Protein AF-A0A2E7LSL2-F1 (afdb_monomer_lite)

Foldseek 3Di:
DDDFDADWDAQPPDDPPDPAFRIWACADPVCVPDRAHAFGADPNFTWTKTWHFDADPVRHGDVVDIDIDTHTDDPPDGNPNRDPPDPDPPDDDD

Structure (mmCIF, N/CA/C/O backbone):
data_AF-A0A2E7LSL2-F1
#
_entry.id   AF-A0A2E7LSL2-F1
#
loop_
_atom_site.group_PDB
_atom_site.id
_atom_site.type_symbol
_atom_site.label_atom_id
_atom_site.label_alt_id
_atom_site.label_comp_id
_atom_site.label_asym_id
_atom_site.label_entity_id
_atom_site.label_seq_id
_atom_site.pdbx_PDB_ins_code
_atom_site.Cartn_x
_atom_site.Cartn_y
_atom_site.Cartn_z
_atom_site.occupancy
_atom_site.B_iso_or_equiv
_atom_site.auth_seq_id
_atom_site.auth_comp_id
_atom_site.auth_asym_id
_atom_site.auth_atom_id
_atom_site.pdbx_PDB_model_num
ATOM 1 N N . MET A 1 1 ? -5.104 -9.992 19.933 1.00 59.88 1 MET A N 1
ATOM 2 C CA . MET A 1 1 ? -4.684 -9.028 18.898 1.00 59.88 1 MET A CA 1
ATOM 3 C C . MET A 1 1 ? -5.729 -9.075 17.815 1.00 59.88 1 MET A C 1
ATOM 5 O O . MET A 1 1 ? -6.085 -10.174 17.407 1.00 59.88 1 MET A O 1
ATOM 9 N N . ASP A 1 2 ? -6.223 -7.917 17.400 1.00 83.62 2 ASP A N 1
ATOM 10 C CA . ASP A 1 2 ? -7.227 -7.837 16.346 1.00 83.62 2 ASP A CA 1
ATOM 11 C C . ASP A 1 2 ? -6.542 -7.820 14.979 1.00 83.62 2 ASP A C 1
ATOM 13 O O . ASP A 1 2 ? -5.471 -7.235 14.806 1.00 83.62 2 ASP A O 1
ATOM 17 N N . ASN A 1 3 ? -7.153 -8.488 14.006 1.00 84.19 3 ASN A N 1
ATOM 18 C CA . ASN A 1 3 ? -6.657 -8.505 12.636 1.00 84.19 3 ASN A CA 1
ATOM 19 C C . ASN A 1 3 ? -6.997 -7.181 11.939 1.00 84.19 3 ASN A C 1
ATOM 21 O O . ASN A 1 3 ? -8.128 -6.703 12.028 1.00 84.19 3 ASN A O 1
ATOM 25 N N . ILE A 1 4 ? -6.048 -6.625 11.182 1.00 84.06 4 ILE A N 1
ATOM 26 C CA . ILE A 1 4 ? -6.300 -5.490 10.286 1.00 84.06 4 ILE A CA 1
ATOM 27 C C . ILE A 1 4 ? -6.500 -6.039 8.876 1.00 84.06 4 ILE A C 1
ATOM 29 O O . ILE A 1 4 ? -5.566 -6.550 8.260 1.00 84.06 4 ILE A O 1
ATOM 33 N N . PHE A 1 5 ? -7.717 -5.911 8.355 1.00 84.25 5 PHE A N 1
ATOM 34 C CA . PHE A 1 5 ? -8.035 -6.277 6.979 1.00 84.25 5 PHE A CA 1
ATOM 35 C C . PHE A 1 5 ? 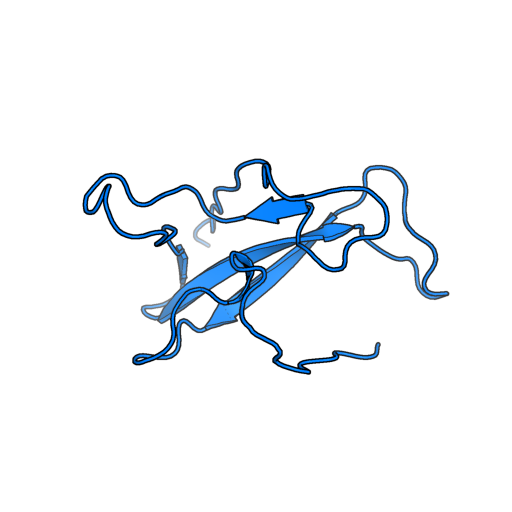-8.014 -5.040 6.085 1.00 84.25 5 PHE A C 1
ATOM 37 O O . PHE A 1 5 ? -8.626 -4.019 6.401 1.00 84.25 5 PHE A O 1
ATOM 44 N N . ILE A 1 6 ? -7.333 -5.143 4.945 1.00 87.56 6 ILE A N 1
ATOM 45 C CA . ILE A 1 6 ? -7.278 -4.087 3.934 1.00 87.56 6 ILE A CA 1
ATOM 46 C C . ILE A 1 6 ? -7.866 -4.601 2.622 1.00 87.56 6 ILE A C 1
ATOM 48 O O . ILE A 1 6 ? -7.489 -5.661 2.130 1.00 87.56 6 ILE A O 1
ATOM 52 N N . ASN A 1 7 ? -8.791 -3.835 2.046 1.00 86.44 7 ASN A N 1
ATOM 53 C CA . ASN A 1 7 ? -9.387 -4.153 0.753 1.00 86.44 7 ASN A CA 1
ATOM 54 C C . ASN A 1 7 ? -8.740 -3.313 -0.342 1.00 86.44 7 ASN A C 1
ATOM 56 O O . ASN A 1 7 ? -8.580 -2.094 -0.204 1.00 86.44 7 ASN A O 1
ATOM 60 N N . LEU A 1 8 ? -8.415 -3.976 -1.445 1.00 90.25 8 LEU A N 1
ATOM 61 C CA . LEU A 1 8 ? -7.770 -3.397 -2.610 1.00 90.25 8 LEU A CA 1
ATOM 62 C C . LEU A 1 8 ? -8.472 -3.887 -3.876 1.00 90.25 8 LEU A C 1
ATOM 64 O O . LEU A 1 8 ? -8.894 -5.036 -3.964 1.00 90.25 8 LEU A O 1
ATOM 68 N N . VAL A 1 9 ? -8.574 -3.007 -4.865 1.00 91.06 9 VAL A N 1
ATOM 69 C CA . VAL A 1 9 ? -9.079 -3.314 -6.204 1.00 91.06 9 VAL A CA 1
ATOM 70 C C . VAL A 1 9 ? -8.049 -2.897 -7.237 1.00 91.06 9 VAL A C 1
ATOM 72 O O . VAL A 1 9 ? -7.248 -1.988 -6.997 1.00 91.06 9 VAL A O 1
ATOM 75 N N . ARG A 1 10 ? -8.045 -3.580 -8.383 1.00 92.12 10 ARG A N 1
ATOM 76 C CA . ARG A 1 10 ? -7.104 -3.277 -9.461 1.00 92.12 10 ARG A CA 1
ATOM 77 C C . ARG A 1 10 ? -7.303 -1.836 -9.919 1.00 92.12 10 ARG A C 1
ATOM 79 O O . ARG A 1 10 ? -8.436 -1.400 -10.118 1.00 92.12 10 ARG A O 1
ATOM 86 N N . ASN A 1 11 ? -6.209 -1.100 -10.067 1.00 89.19 11 ASN A N 1
ATOM 87 C CA . ASN A 1 11 ? -6.254 0.247 -10.606 1.00 89.19 11 ASN A CA 1
ATOM 88 C C . ASN A 1 11 ? -6.427 0.165 -12.135 1.00 89.19 11 ASN A C 1
ATOM 90 O O . ASN A 1 11 ? -5.515 -0.328 -12.802 1.00 89.19 11 ASN A O 1
ATOM 94 N N . PRO A 1 12 ? -7.564 0.602 -12.709 1.00 86.31 12 PRO A N 1
ATOM 95 C CA . PRO A 1 12 ? -7.795 0.510 -14.152 1.00 86.31 12 PRO A CA 1
ATOM 96 C C . PRO A 1 12 ? -6.828 1.384 -14.962 1.00 86.31 12 PRO A C 1
ATOM 98 O O . PRO A 1 12 ? -6.535 1.068 -16.112 1.00 86.31 12 PRO A O 1
ATOM 101 N N . ASP A 1 13 ? -6.297 2.443 -14.348 1.00 84.62 13 ASP A N 1
ATOM 102 C CA . ASP A 1 13 ? -5.369 3.377 -14.988 1.00 84.62 13 ASP A CA 1
ATOM 103 C C . ASP A 1 13 ? -3.916 2.887 -14.953 1.00 84.62 13 ASP A C 1
ATOM 105 O O . ASP A 1 13 ? -3.040 3.463 -15.603 1.00 84.62 13 ASP A O 1
ATOM 109 N N . TRP A 1 14 ? -3.634 1.819 -14.201 1.00 85.94 14 TRP A N 1
ATOM 110 C CA . TRP A 1 14 ? -2.285 1.291 -14.089 1.00 85.94 14 TRP A CA 1
ATOM 111 C C . TRP A 1 14 ? -1.838 0.601 -15.374 1.00 85.94 14 TRP A C 1
ATOM 113 O O . TRP A 1 14 ? -2.494 -0.304 -15.895 1.00 85.94 14 TRP A O 1
ATOM 123 N N . LYS A 1 15 ? -0.652 0.988 -15.841 1.00 84.94 15 LYS A N 1
ATOM 124 C CA . LYS A 1 15 ? 0.055 0.347 -16.952 1.00 84.94 15 LYS A CA 1
ATOM 125 C C . LYS A 1 15 ? 1.519 0.148 -16.573 1.00 84.94 15 LYS A C 1
ATOM 127 O O . LYS A 1 15 ? 2.077 0.924 -15.791 1.00 84.94 15 LYS A O 1
ATOM 132 N N . ALA A 1 16 ? 2.157 -0.876 -17.136 1.00 79.56 16 ALA A N 1
ATOM 133 C CA . ALA A 1 16 ? 3.592 -1.080 -16.962 1.00 79.56 16 ALA A CA 1
ATOM 134 C C . ALA A 1 16 ? 4.362 0.193 -17.367 1.00 79.56 16 ALA A C 1
ATOM 136 O O . ALA A 1 16 ? 4.090 0.781 -18.409 1.00 79.56 16 ALA A O 1
ATOM 137 N N . GLY A 1 17 ? 5.285 0.639 -16.511 1.00 76.19 17 GLY A N 1
ATOM 138 C CA . GLY A 1 17 ? 6.051 1.877 -16.714 1.00 76.19 17 GLY A CA 1
ATOM 139 C C . GLY A 1 17 ? 5.405 3.146 -16.143 1.00 76.19 17 GLY A C 1
ATOM 140 O O . GLY A 1 17 ? 6.067 4.174 -16.089 1.00 76.19 17 GLY A O 1
ATOM 141 N N . THR A 1 18 ? 4.157 3.090 -15.664 1.00 79.50 18 THR A N 1
ATOM 142 C CA . THR A 1 18 ? 3.552 4.203 -14.910 1.00 79.50 18 THR A CA 1
ATOM 143 C C . THR A 1 18 ? 3.991 4.183 -13.444 1.00 79.50 18 THR A C 1
ATOM 145 O O . THR A 1 18 ? 4.225 3.116 -12.874 1.00 79.50 18 THR A O 1
ATOM 148 N N . ASN A 1 19 ? 4.035 5.359 -12.812 1.00 81.50 19 ASN A N 1
ATOM 149 C CA . ASN A 1 19 ? 4.257 5.505 -11.365 1.00 81.50 19 ASN A CA 1
ATOM 150 C C . ASN A 1 19 ? 2.964 5.352 -10.546 1.00 81.50 19 ASN A C 1
ATOM 152 O O . ASN A 1 19 ? 2.936 5.639 -9.351 1.00 81.50 19 ASN A O 1
ATOM 156 N N . LEU A 1 20 ? 1.879 4.920 -11.188 1.00 85.69 20 LEU A N 1
ATOM 157 C CA . LEU A 1 20 ? 0.613 4.687 -10.517 1.00 85.69 20 LEU A CA 1
ATOM 158 C C . LEU A 1 20 ? 0.684 3.392 -9.692 1.00 85.69 20 LEU A C 1
ATOM 160 O O . LEU A 1 20 ? 1.430 2.469 -10.035 1.00 85.69 20 LEU A O 1
ATOM 164 N N . PRO A 1 21 ? -0.114 3.279 -8.624 1.00 90.62 21 PRO A N 1
ATOM 165 C CA . PRO A 1 21 ? -0.269 2.020 -7.911 1.00 90.62 21 PRO A CA 1
ATOM 166 C C . PRO A 1 21 ? -0.980 0.974 -8.778 1.00 90.62 21 PRO A C 1
ATOM 168 O O . PRO A 1 21 ? -1.889 1.304 -9.540 1.00 90.62 21 PRO A O 1
ATOM 171 N N . VAL A 1 22 ? -0.599 -0.295 -8.617 1.00 92.75 22 VAL A N 1
ATOM 172 C CA . VAL A 1 22 ? -1.230 -1.463 -9.260 1.00 92.75 22 VAL A CA 1
ATOM 173 C C . VAL A 1 22 ? -2.621 -1.708 -8.679 1.00 92.75 22 VAL A C 1
ATOM 175 O O . VAL A 1 22 ? -3.567 -2.009 -9.410 1.00 92.75 22 VAL A O 1
ATOM 178 N N . TYR A 1 23 ? -2.746 -1.556 -7.358 1.00 93.12 23 TYR A N 1
ATOM 179 C CA . TYR A 1 23 ? -4.007 -1.675 -6.639 1.00 93.12 23 TYR A CA 1
ATOM 180 C C . TYR A 1 23 ? -4.231 -0.487 -5.717 1.00 93.12 23 TYR A C 1
ATOM 182 O O . TYR A 1 23 ? -3.304 0.150 -5.232 1.00 93.12 23 TYR A O 1
ATOM 190 N N . VAL A 1 24 ? -5.491 -0.204 -5.454 1.00 89.75 24 VAL A N 1
ATOM 191 C CA . VAL A 1 24 ? -5.961 1.000 -4.772 1.00 89.75 24 VAL A CA 1
ATOM 192 C C . VAL A 1 24 ? -7.177 0.641 -3.935 1.00 89.75 24 VAL A C 1
ATOM 194 O O . VAL A 1 24 ? -7.841 -0.357 -4.212 1.00 89.75 24 VAL A O 1
ATOM 197 N N . GLY A 1 25 ? -7.502 1.447 -2.924 1.00 86.88 25 GLY A N 1
ATOM 198 C CA . GLY A 1 25 ? -8.738 1.246 -2.166 1.00 86.88 25 GLY A CA 1
ATOM 199 C C . GLY A 1 25 ? -9.991 1.182 -3.065 1.00 86.88 25 GLY A C 1
ATOM 200 O O . GLY A 1 25 ? -10.020 1.807 -4.137 1.00 86.88 25 GLY A O 1
ATOM 201 N N . PRO A 1 26 ? -11.035 0.436 -2.666 1.00 84.50 26 PRO A N 1
ATOM 202 C CA . PRO A 1 26 ? -12.264 0.320 -3.444 1.00 84.50 26 PRO A CA 1
ATOM 203 C C . PRO A 1 26 ? -12.973 1.678 -3.578 1.00 84.50 26 PRO A C 1
ATOM 205 O O . PRO A 1 26 ? -12.826 2.542 -2.707 1.00 84.50 26 PRO A O 1
ATOM 208 N N . PRO A 1 27 ? -13.735 1.897 -4.662 1.00 77.25 27 PRO A N 1
ATOM 209 C CA . PRO A 1 27 ? -14.493 3.129 -4.856 1.00 77.25 27 PRO A CA 1
ATOM 210 C C . PRO A 1 27 ? -15.551 3.317 -3.760 1.00 77.25 27 PRO A C 1
ATOM 212 O O . PRO A 1 27 ? -16.133 2.354 -3.260 1.00 77.25 27 PRO A O 1
ATOM 215 N N . ASN A 1 28 ? -15.822 4.570 -3.395 1.00 76.75 28 ASN A N 1
ATOM 216 C CA . ASN A 1 28 ? -16.870 4.904 -2.438 1.00 76.75 28 ASN A CA 1
ATOM 217 C C . ASN A 1 28 ? -18.246 4.945 -3.124 1.00 76.75 28 ASN A C 1
ATOM 219 O O . ASN A 1 28 ? -18.590 5.912 -3.803 1.00 76.75 28 ASN A O 1
ATOM 223 N N . THR A 1 29 ? -19.068 3.923 -2.888 1.00 74.19 29 THR A N 1
ATOM 224 C CA . THR A 1 29 ? -20.413 3.797 -3.474 1.00 74.19 29 THR A CA 1
ATOM 225 C C . THR A 1 29 ? -21.438 4.785 -2.911 1.00 74.19 29 THR A C 1
ATOM 227 O O . THR A 1 29 ? -22.468 5.005 -3.541 1.00 74.19 29 THR A O 1
ATOM 230 N N . LYS A 1 30 ? -21.166 5.438 -1.769 1.00 68.50 30 LYS A N 1
ATOM 231 C CA . LYS A 1 30 ? -22.061 6.459 -1.187 1.00 68.50 30 LYS A CA 1
ATOM 232 C C . LYS A 1 30 ? -22.001 7.802 -1.920 1.00 68.50 30 LYS A C 1
ATOM 234 O O . LYS A 1 30 ? -22.892 8.630 -1.755 1.00 68.50 30 LYS A O 1
ATOM 239 N N . HIS A 1 31 ? -20.960 8.030 -2.723 1.00 63.97 31 HIS A N 1
ATOM 240 C CA . HIS A 1 31 ? -20.770 9.265 -3.485 1.00 63.97 31 HIS A CA 1
ATOM 241 C C . HIS A 1 31 ? -20.310 8.958 -4.918 1.00 63.97 31 HIS A C 1
ATOM 243 O O . HIS A 1 31 ? -19.165 9.247 -5.265 1.00 63.97 31 HIS A O 1
ATOM 249 N N . PRO A 1 32 ? -21.196 8.418 -5.772 1.00 60.28 32 PRO A N 1
ATOM 250 C CA . PRO A 1 32 ? -20.837 7.900 -7.097 1.00 60.28 32 PRO A CA 1
ATOM 251 C C . PRO A 1 32 ? -20.294 8.958 -8.075 1.00 60.28 32 PRO A C 1
ATOM 253 O O . PRO A 1 32 ? -19.642 8.604 -9.048 1.00 60.28 32 PRO A O 1
ATOM 256 N N . GLY A 1 33 ? -20.518 10.254 -7.819 1.00 57.38 33 GLY A N 1
ATOM 257 C CA . GLY A 1 33 ? -19.971 11.358 -8.622 1.00 57.38 33 GLY A CA 1
ATOM 258 C C . GLY A 1 33 ? -18.594 11.865 -8.175 1.00 57.38 33 GLY A C 1
ATOM 259 O O . GLY A 1 33 ? -18.060 12.796 -8.774 1.00 57.38 33 GLY A O 1
ATOM 260 N N . LYS A 1 34 ? -18.019 11.311 -7.101 1.00 60.44 34 LYS A N 1
ATOM 261 C CA . LYS A 1 34 ? -16.691 11.689 -6.603 1.00 60.44 34 LYS A CA 1
ATOM 262 C C . LYS A 1 34 ? -15.765 10.479 -6.700 1.00 60.44 34 LYS A C 1
ATOM 264 O O . LYS A 1 34 ? -16.105 9.414 -6.202 1.00 60.44 34 LYS A O 1
ATOM 269 N N . ASN A 1 35 ? -14.557 10.659 -7.243 1.00 63.22 35 ASN A N 1
ATOM 270 C CA . ASN A 1 35 ? -13.510 9.619 -7.331 1.00 63.22 35 ASN A CA 1
ATOM 271 C C . ASN A 1 35 ? -12.880 9.268 -5.962 1.00 63.22 35 ASN A C 1
ATOM 273 O O . ASN A 1 35 ? -11.675 9.051 -5.840 1.00 63.22 35 ASN A O 1
ATOM 277 N N . TRP A 1 36 ? -13.675 9.276 -4.895 1.00 68.19 36 TRP A N 1
ATOM 278 C CA . TRP A 1 36 ? -13.230 8.946 -3.550 1.00 68.19 36 TRP A CA 1
ATOM 279 C C . TRP A 1 36 ? -13.097 7.434 -3.399 1.00 68.19 36 TRP A C 1
ATOM 281 O O . TRP A 1 36 ? -13.919 6.668 -3.902 1.00 68.19 36 TRP A O 1
ATOM 291 N N . ARG A 1 37 ? -12.063 7.007 -2.674 1.00 70.88 37 ARG A N 1
ATOM 292 C CA . ARG A 1 37 ? -11.848 5.600 -2.322 1.00 70.88 37 ARG A CA 1
ATOM 293 C C . ARG A 1 37 ? -12.053 5.416 -0.826 1.00 70.88 37 ARG A C 1
ATOM 295 O O . ARG A 1 37 ? -11.805 6.341 -0.055 1.00 70.88 37 ARG A O 1
ATOM 302 N N . VAL A 1 38 ? -12.532 4.243 -0.435 1.00 75.81 38 VAL A N 1
ATOM 303 C CA . VAL A 1 38 ? -12.755 3.886 0.968 1.00 75.81 38 VAL A CA 1
ATOM 304 C C . VAL A 1 38 ? -11.403 3.605 1.620 1.00 75.81 38 VAL A C 1
ATOM 306 O O . VAL A 1 38 ? -10.684 2.708 1.175 1.00 75.81 38 VAL A O 1
ATOM 309 N N . GLY A 1 39 ? -11.065 4.392 2.642 1.00 79.75 39 GLY A N 1
ATOM 310 C CA . GLY A 1 39 ? -9.883 4.174 3.475 1.00 79.75 39 GLY A CA 1
ATOM 311 C C . GLY A 1 39 ? -10.080 3.044 4.487 1.00 79.75 39 GLY A C 1
ATOM 312 O O . GLY A 1 39 ? -11.158 2.459 4.585 1.00 79.75 39 GLY A O 1
ATOM 313 N N . VAL A 1 40 ? -9.048 2.763 5.275 1.00 83.12 40 VAL A N 1
ATOM 314 C CA . VAL A 1 40 ? -9.087 1.807 6.392 1.00 83.12 40 VAL A CA 1
ATOM 315 C C . VAL A 1 40 ? -8.885 2.569 7.697 1.00 83.12 40 VAL A C 1
ATOM 317 O O . VAL A 1 40 ? -7.997 3.416 7.777 1.00 83.12 40 VAL A O 1
ATOM 320 N N . GLN A 1 41 ? -9.708 2.294 8.710 1.00 85.06 41 GLN A N 1
ATOM 321 C CA . GLN A 1 41 ? -9.549 2.887 10.037 1.00 85.06 41 GLN A CA 1
ATOM 322 C C . GLN A 1 41 ? -8.698 1.968 10.916 1.00 85.06 41 GLN A C 1
ATOM 324 O O . GLN A 1 41 ? -9.054 0.815 11.140 1.00 85.06 41 GLN A O 1
ATOM 329 N N . ILE A 1 42 ? -7.579 2.486 11.415 1.00 85.50 42 ILE A N 1
ATOM 330 C CA . ILE A 1 42 ? -6.643 1.774 12.288 1.00 85.50 42 ILE A CA 1
ATOM 331 C C . ILE A 1 42 ? -6.446 2.642 13.527 1.00 85.50 42 ILE A C 1
ATOM 333 O O . ILE A 1 42 ? -6.028 3.792 13.412 1.00 85.50 42 ILE A O 1
ATOM 337 N N . ASN A 1 43 ? -6.783 2.114 14.707 1.00 87.31 43 ASN A N 1
ATOM 338 C CA . ASN A 1 43 ? -6.658 2.819 15.990 1.00 87.31 43 ASN A CA 1
ATOM 339 C C . ASN A 1 43 ? -7.289 4.229 15.983 1.00 87.31 43 ASN A C 1
ATOM 341 O O . ASN A 1 43 ? -6.718 5.185 16.496 1.00 87.31 43 ASN A O 1
ATOM 345 N N . GLY A 1 44 ? -8.461 4.371 15.354 1.00 83.75 44 GLY A N 1
ATOM 346 C CA . GLY A 1 44 ? -9.190 5.642 15.267 1.00 83.75 44 GLY A CA 1
ATOM 347 C C . GLY A 1 44 ? -8.752 6.576 14.131 1.00 83.75 44 GLY A C 1
ATOM 348 O O . GLY A 1 44 ? -9.483 7.516 13.826 1.00 83.75 44 GLY A O 1
ATOM 349 N N . GLN A 1 45 ? -7.643 6.292 13.442 1.00 85.56 45 GLN A N 1
ATOM 350 C CA . GLN A 1 45 ? -7.134 7.103 12.336 1.00 85.56 45 GLN A CA 1
ATOM 351 C C . GLN A 1 45 ? -7.430 6.463 10.974 1.00 85.56 45 GLN A C 1
ATOM 353 O O . GLN A 1 45 ? -7.292 5.255 10.796 1.00 85.56 45 GLN A O 1
ATOM 358 N N . TRP A 1 46 ? -7.832 7.280 9.999 1.00 83.50 46 TRP A N 1
ATOM 359 C CA . TRP A 1 46 ? -8.083 6.833 8.628 1.00 83.50 46 TRP A CA 1
ATOM 360 C C . TRP A 1 46 ? -6.802 6.826 7.797 1.00 83.50 46 TRP A C 1
ATOM 362 O O . TRP A 1 46 ? -6.001 7.759 7.865 1.00 83.50 46 TRP A O 1
ATOM 372 N N . TYR A 1 47 ? -6.644 5.781 6.990 1.00 84.81 47 TYR A N 1
ATOM 373 C CA . TYR A 1 47 ? -5.541 5.609 6.057 1.00 84.81 47 TYR A CA 1
ATOM 374 C C . TYR A 1 47 ? -6.054 5.325 4.654 1.00 84.81 47 TYR A C 1
ATOM 376 O O . TYR A 1 47 ? -7.023 4.594 4.457 1.00 84.81 47 TYR A O 1
ATOM 384 N N . ASN A 1 48 ? -5.332 5.849 3.676 1.00 85.94 48 ASN A N 1
ATOM 385 C CA . ASN A 1 48 ? -5.477 5.525 2.274 1.00 85.94 48 ASN A CA 1
ATOM 386 C C . ASN A 1 48 ? -4.503 4.408 1.914 1.00 85.94 48 ASN A C 1
ATOM 388 O O . ASN A 1 48 ? -3.295 4.544 2.106 1.00 85.94 48 ASN A O 1
ATOM 392 N N . GLN A 1 49 ? -5.041 3.323 1.371 1.00 88.25 49 GLN A N 1
ATOM 393 C CA . GLN A 1 49 ? -4.287 2.151 0.961 1.00 88.25 49 GLN A CA 1
ATOM 394 C C . GLN A 1 49 ? -4.029 2.133 -0.549 1.00 88.25 49 GLN A C 1
ATOM 396 O O . GLN A 1 49 ? -4.926 2.391 -1.364 1.00 88.25 49 GLN A O 1
ATOM 401 N N . ALA A 1 50 ? -2.802 1.773 -0.913 1.00 91.31 50 ALA A N 1
ATOM 402 C CA . ALA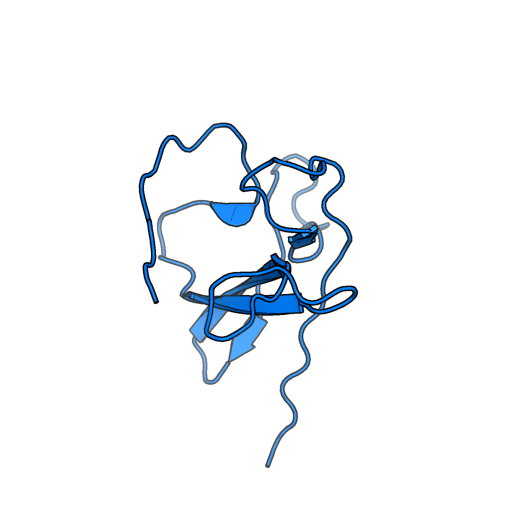 A 1 50 ? -2.378 1.537 -2.285 1.00 91.31 50 ALA A CA 1
ATOM 403 C C . ALA A 1 50 ? -1.285 0.460 -2.335 1.00 91.31 50 ALA A C 1
ATOM 405 O O . ALA A 1 50 ? -0.506 0.318 -1.396 1.00 91.31 50 ALA A O 1
ATOM 406 N N . ALA A 1 51 ? -1.218 -0.286 -3.436 1.00 93.06 51 ALA A N 1
ATOM 407 C CA . ALA A 1 51 ? -0.198 -1.296 -3.687 1.00 93.06 51 ALA A CA 1
ATOM 408 C C . ALA A 1 51 ? 0.651 -0.918 -4.897 1.00 93.06 51 ALA A C 1
ATOM 410 O O . ALA A 1 51 ? 0.117 -0.619 -5.966 1.00 93.06 51 ALA A O 1
ATOM 411 N N . PHE A 1 52 ? 1.964 -1.009 -4.748 1.00 91.56 52 PHE A N 1
ATOM 412 C CA . PHE A 1 52 ? 2.948 -0.771 -5.800 1.00 91.56 52 PHE A CA 1
ATOM 413 C C . PHE A 1 52 ? 3.718 -2.060 -6.089 1.00 91.56 52 PHE A C 1
ATOM 415 O O . PHE A 1 52 ? 3.737 -2.941 -5.229 1.00 91.56 52 PHE A O 1
ATOM 422 N N . PRO A 1 53 ? 4.363 -2.202 -7.262 1.00 91.31 53 PRO A N 1
ATOM 423 C CA . PRO A 1 53 ? 5.253 -3.333 -7.501 1.00 91.31 53 PRO A CA 1
ATOM 424 C C . PRO A 1 53 ? 6.329 -3.375 -6.413 1.00 91.31 53 PRO A C 1
ATOM 426 O O . PRO A 1 53 ? 6.983 -2.359 -6.164 1.00 91.31 53 PRO A O 1
ATOM 429 N N . ALA A 1 54 ? 6.493 -4.527 -5.765 1.00 92.50 54 ALA A N 1
ATOM 430 C CA . ALA A 1 54 ? 7.558 -4.701 -4.790 1.00 92.50 54 ALA A CA 1
ATOM 431 C C . ALA A 1 54 ? 8.914 -4.627 -5.486 1.00 92.50 54 ALA A C 1
ATOM 433 O O . ALA A 1 54 ? 9.059 -5.021 -6.648 1.00 92.50 54 ALA A O 1
ATOM 434 N N . LYS A 1 55 ? 9.902 -4.126 -4.753 1.00 90.69 55 LYS A N 1
ATOM 435 C CA . LYS A 1 55 ? 11.288 -4.077 -5.193 1.00 90.69 55 LYS A CA 1
ATOM 436 C C . LYS A 1 55 ? 12.170 -4.788 -4.177 1.00 90.69 55 LYS A C 1
ATOM 438 O O . LYS A 1 55 ? 11.863 -4.766 -2.985 1.00 90.69 55 LYS A O 1
ATOM 443 N N . ASP A 1 56 ? 13.215 -5.442 -4.659 1.00 88.00 56 ASP A N 1
ATOM 444 C CA . ASP A 1 56 ? 14.267 -5.990 -3.813 1.00 88.00 56 ASP A CA 1
ATOM 445 C C . ASP A 1 56 ? 15.173 -4.872 -3.265 1.00 88.00 56 ASP A C 1
ATOM 447 O O . ASP A 1 56 ? 14.926 -3.680 -3.473 1.00 88.00 56 ASP A O 1
ATOM 451 N N . LYS A 1 57 ? 16.216 -5.263 -2.525 1.00 86.62 57 LYS A N 1
ATOM 452 C CA . LYS A 1 57 ? 17.163 -4.320 -1.911 1.00 86.62 57 LYS A CA 1
ATOM 453 C C . LYS A 1 57 ? 17.968 -3.522 -2.942 1.00 86.62 57 LYS A C 1
ATOM 455 O O . LYS A 1 57 ? 18.448 -2.444 -2.616 1.00 86.62 57 LYS A O 1
ATOM 460 N N . ASP A 1 58 ? 18.077 -4.037 -4.161 1.00 87.75 58 ASP A N 1
ATOM 461 C CA . ASP A 1 58 ? 18.802 -3.432 -5.276 1.00 87.75 58 ASP A CA 1
ATOM 462 C C . ASP A 1 58 ? 17.869 -2.588 -6.170 1.00 87.75 58 ASP A C 1
ATOM 464 O O . ASP A 1 58 ? 18.295 -1.987 -7.156 1.00 87.75 58 ASP A O 1
ATOM 468 N N . GLY A 1 59 ? 16.578 -2.512 -5.822 1.00 82.62 59 GLY A N 1
ATOM 469 C CA . GLY A 1 59 ? 15.567 -1.737 -6.533 1.00 82.62 59 GLY A CA 1
ATOM 470 C C . GLY A 1 59 ? 14.931 -2.455 -7.728 1.00 82.62 59 GLY A C 1
ATOM 471 O O . GLY A 1 59 ? 14.074 -1.858 -8.397 1.00 82.62 59 GLY A O 1
ATOM 472 N N . ASN A 1 60 ? 15.284 -3.718 -7.991 1.00 87.44 60 A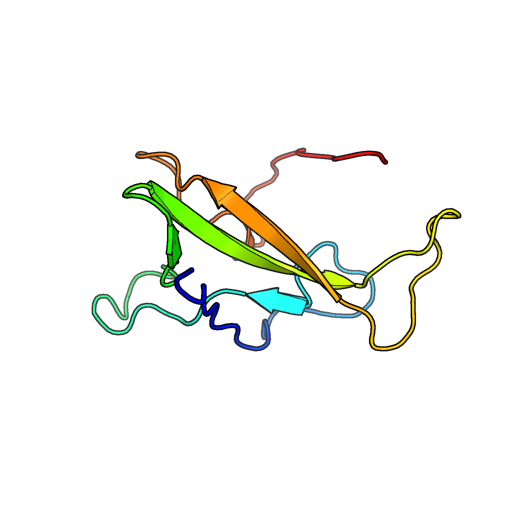SN A N 1
ATOM 473 C CA . ASN A 1 60 ? 14.679 -4.515 -9.057 1.00 87.44 60 ASN A CA 1
ATOM 474 C C . ASN A 1 60 ? 13.288 -4.978 -8.646 1.00 87.44 60 ASN A C 1
ATOM 476 O O . ASN A 1 60 ? 13.031 -5.293 -7.487 1.00 87.44 60 ASN A O 1
ATOM 480 N N . LYS A 1 61 ? 12.366 -5.040 -9.608 1.00 86.69 61 LYS A N 1
ATOM 481 C CA . LYS A 1 61 ? 11.002 -5.497 -9.332 1.00 86.69 61 LYS A CA 1
ATOM 482 C C . LYS A 1 61 ? 11.004 -6.980 -8.979 1.00 86.69 61 LYS A C 1
ATOM 484 O O . LYS A 1 61 ? 11.540 -7.789 -9.728 1.00 86.69 61 LYS A O 1
ATOM 489 N N . ILE A 1 62 ? 10.316 -7.325 -7.898 1.00 90.38 62 ILE A N 1
ATOM 490 C CA . ILE A 1 62 ? 10.018 -8.712 -7.549 1.00 90.38 62 ILE A CA 1
ATOM 491 C C . ILE A 1 62 ? 8.763 -9.111 -8.325 1.00 90.38 62 ILE A C 1
ATOM 493 O O . ILE A 1 62 ? 7.704 -8.499 -8.159 1.00 90.38 62 ILE A O 1
ATOM 497 N N . GLU A 1 63 ? 8.871 -10.115 -9.192 1.00 89.19 63 GLU A N 1
ATOM 498 C CA . GLU A 1 63 ? 7.735 -10.599 -9.977 1.00 89.19 63 GLU A CA 1
ATOM 499 C C . GLU A 1 63 ? 6.604 -11.087 -9.059 1.00 89.19 63 GLU A C 1
ATOM 501 O O . GLU A 1 63 ? 6.831 -11.801 -8.085 1.00 89.19 63 GLU A O 1
ATOM 506 N N . GLY A 1 64 ? 5.378 -10.629 -9.323 1.00 88.06 64 GLY A N 1
ATOM 507 C CA . GLY A 1 64 ? 4.208 -10.908 -8.481 1.00 88.06 64 GLY A CA 1
ATOM 508 C C . GLY A 1 64 ? 4.211 -10.226 -7.104 1.00 88.06 64 GLY A C 1
ATOM 509 O O . GLY A 1 64 ? 3.189 -10.241 -6.421 1.00 88.06 64 GLY A O 1
ATOM 510 N N . GLY A 1 65 ? 5.314 -9.592 -6.697 1.00 92.19 65 GLY A N 1
ATOM 511 C CA . GLY A 1 65 ? 5.438 -8.926 -5.408 1.00 92.19 65 GLY A CA 1
ATOM 512 C C . GLY A 1 65 ? 4.728 -7.572 -5.373 1.00 92.19 65 GLY A C 1
ATOM 513 O O . GLY A 1 65 ? 4.788 -6.787 -6.325 1.00 92.19 65 GLY A O 1
ATOM 514 N N . LEU A 1 66 ? 4.092 -7.264 -4.241 1.00 93.62 66 LEU A N 1
ATOM 515 C CA . LEU A 1 66 ? 3.452 -5.974 -3.988 1.00 93.62 66 LEU A CA 1
ATOM 516 C C . LEU A 1 66 ? 3.916 -5.378 -2.659 1.00 93.62 66 LEU A C 1
ATOM 518 O O . LEU A 1 66 ? 3.911 -6.054 -1.633 1.00 93.62 66 LEU A O 1
ATOM 522 N N . THR A 1 67 ? 4.236 -4.088 -2.674 1.00 92.94 67 THR A N 1
ATOM 523 C CA . THR A 1 67 ? 4.423 -3.282 -1.466 1.00 92.94 67 THR A CA 1
ATOM 524 C C . THR A 1 67 ? 3.148 -2.501 -1.200 1.00 92.94 67 THR A C 1
ATOM 526 O O . THR A 1 67 ? 2.699 -1.736 -2.058 1.00 92.94 67 THR A O 1
ATOM 529 N N . ILE A 1 68 ? 2.575 -2.665 -0.009 1.00 91.81 68 ILE A N 1
ATOM 530 C CA . ILE A 1 68 ? 1.393 -1.912 0.410 1.00 91.81 68 ILE A CA 1
ATOM 531 C C . ILE A 1 68 ? 1.822 -0.660 1.170 1.00 91.81 68 ILE A C 1
ATOM 533 O O . ILE A 1 68 ? 2.514 -0.745 2.180 1.00 91.81 68 ILE A O 1
ATOM 537 N N . LYS A 1 69 ? 1.381 0.504 0.693 1.00 89.94 69 LYS A N 1
ATOM 538 C CA . LYS A 1 69 ? 1.540 1.790 1.371 1.00 89.94 69 LYS A CA 1
ATOM 539 C C . LYS A 1 69 ? 0.215 2.173 2.027 1.00 89.94 69 LYS A C 1
ATOM 541 O O . LYS A 1 69 ? -0.824 2.196 1.365 1.00 89.94 69 LYS A O 1
ATOM 546 N N . LEU A 1 70 ? 0.273 2.489 3.320 1.00 88.50 70 LEU A N 1
ATOM 547 C CA . LEU A 1 70 ? -0.813 3.106 4.077 1.00 88.50 70 LEU A CA 1
ATOM 548 C C . LEU A 1 70 ? -0.408 4.536 4.408 1.00 88.50 70 LEU A C 1
ATOM 550 O O . LEU A 1 70 ? 0.574 4.757 5.113 1.00 88.50 70 LEU A O 1
ATOM 554 N N . GLU A 1 71 ? -1.160 5.506 3.907 1.00 85.81 71 GLU A N 1
ATOM 555 C CA . GLU A 1 71 ? -0.891 6.918 4.169 1.00 85.81 71 GLU A CA 1
ATOM 556 C C . GLU A 1 71 ? -2.043 7.539 4.957 1.00 85.81 71 GLU A C 1
ATOM 558 O O . GLU A 1 71 ? -3.193 7.369 4.550 1.00 85.81 71 GLU A O 1
ATOM 563 N N . PRO A 1 72 ? -1.779 8.248 6.070 1.00 84.81 72 PRO A N 1
ATOM 564 C CA . PRO A 1 72 ? -2.816 8.947 6.816 1.00 84.81 72 PRO A CA 1
ATOM 565 C C . PRO A 1 72 ? -3.693 9.813 5.909 1.00 84.81 72 PRO A C 1
ATOM 567 O O . PRO A 1 72 ? -3.191 10.624 5.127 1.00 84.81 72 PRO A O 1
ATOM 570 N N . SER A 1 73 ? -5.010 9.686 6.035 1.00 73.31 73 SER A 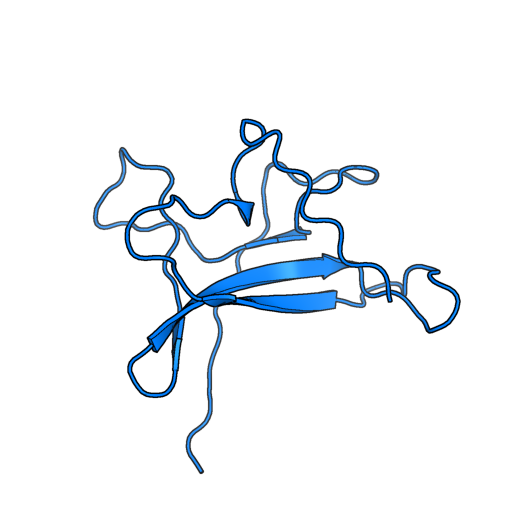N 1
ATOM 571 C CA . SER A 1 73 ? -5.952 10.558 5.343 1.00 73.31 73 SER A CA 1
ATOM 572 C C . SER A 1 73 ? -5.830 11.967 5.936 1.00 73.31 73 SER A C 1
ATOM 574 O O . SER A 1 73 ? -6.356 12.248 7.010 1.00 73.31 73 SER A O 1
ATOM 576 N N . LYS A 1 74 ? -5.108 12.873 5.266 1.00 61.72 74 LYS A N 1
ATOM 577 C CA . LYS A 1 74 ? -5.035 14.282 5.685 1.00 61.72 74 LYS A CA 1
ATOM 578 C C . LYS A 1 74 ? -6.429 14.900 5.541 1.00 61.72 74 LYS A C 1
ATOM 580 O O . LYS A 1 74 ? -6.998 14.843 4.451 1.00 61.72 74 LYS A O 1
ATOM 585 N N . SER A 1 75 ? -6.944 15.543 6.593 1.00 43.97 75 SER A N 1
ATOM 586 C CA . SER A 1 75 ? -8.304 16.118 6.712 1.00 43.97 75 SER A CA 1
ATOM 587 C C . SER A 1 75 ? -8.688 17.202 5.684 1.00 43.97 75 SER A C 1
ATOM 589 O O . SER A 1 75 ? -9.660 17.927 5.875 1.00 43.97 75 SER A O 1
ATOM 591 N N . SER A 1 76 ? -7.951 17.359 4.583 1.00 42.94 76 SER A N 1
ATOM 592 C CA . SER A 1 76 ? -8.232 18.350 3.537 1.00 42.94 76 SER A CA 1
ATOM 593 C C . SER A 1 76 ? -7.770 17.950 2.129 1.00 42.94 76 SER A C 1
ATOM 595 O O . SER A 1 76 ? -7.915 18.753 1.210 1.00 42.94 76 SER A O 1
ATOM 597 N N . LYS A 1 77 ? -7.212 16.748 1.908 1.00 42.44 77 LYS A N 1
ATOM 598 C CA . LYS A 1 77 ? -6.682 16.365 0.587 1.00 42.44 77 LYS A CA 1
ATOM 599 C C . LYS A 1 77 ? -7.241 15.028 0.106 1.00 42.44 77 LYS A C 1
ATOM 601 O O . LYS A 1 77 ? -7.286 14.048 0.841 1.00 42.44 77 LYS A O 1
ATOM 606 N N . LYS A 1 78 ? -7.716 15.050 -1.145 1.00 48.22 78 LYS A N 1
ATOM 607 C CA . LYS A 1 78 ? -8.216 13.906 -1.919 1.00 48.22 78 LYS A CA 1
ATOM 608 C C . LYS A 1 78 ? -7.193 12.760 -1.892 1.00 48.22 78 LYS A C 1
ATOM 610 O O . LYS A 1 78 ? -6.002 13.005 -1.752 1.00 48.22 78 LYS A O 1
ATOM 615 N N . ASN A 1 79 ? -7.664 11.524 -2.064 1.00 49.72 79 ASN A N 1
ATOM 616 C CA . ASN A 1 79 ? -6.809 10.339 -2.192 1.00 49.72 79 ASN A CA 1
ATOM 617 C C . ASN A 1 79 ? -5.861 10.487 -3.389 1.00 49.72 79 ASN A C 1
ATOM 619 O O . ASN A 1 79 ? -6.251 10.202 -4.522 1.00 49.72 79 ASN A O 1
ATOM 623 N N . ASP A 1 80 ? -4.627 10.919 -3.133 1.00 54.34 80 ASP A N 1
ATOM 624 C CA . ASP A 1 80 ? -3.679 11.297 -4.189 1.00 54.34 80 ASP A CA 1
ATOM 625 C C . ASP A 1 80 ? -3.127 10.096 -4.969 1.00 54.34 80 ASP A C 1
ATOM 627 O O . ASP A 1 80 ? -2.666 10.234 -6.095 1.00 54.34 80 ASP A O 1
ATOM 631 N N . PHE A 1 81 ? -3.295 8.880 -4.442 1.00 55.62 81 PHE A N 1
ATOM 632 C CA . PHE A 1 81 ? -2.925 7.640 -5.132 1.00 55.62 81 PHE A CA 1
ATOM 633 C C . PHE A 1 81 ? -3.707 7.376 -6.425 1.00 55.62 81 PHE A C 1
ATOM 635 O O . PHE A 1 81 ? -3.305 6.537 -7.227 1.00 55.62 81 PHE A O 1
ATOM 642 N N . ALA A 1 82 ? -4.861 8.024 -6.599 1.00 45.00 82 ALA A N 1
ATOM 643 C CA . ALA A 1 82 ? -5.855 7.654 -7.599 1.00 45.00 82 ALA A CA 1
ATOM 644 C C . ALA A 1 82 ? -5.965 8.619 -8.785 1.00 45.00 82 ALA A C 1
ATOM 646 O O . ALA A 1 82 ? -6.824 8.392 -9.632 1.00 45.00 82 ALA A O 1
ATOM 647 N N . SER A 1 83 ? -5.187 9.706 -8.837 1.00 42.72 83 SER A N 1
ATOM 648 C CA . SER A 1 83 ? -5.363 10.723 -9.879 1.00 42.72 83 SER A 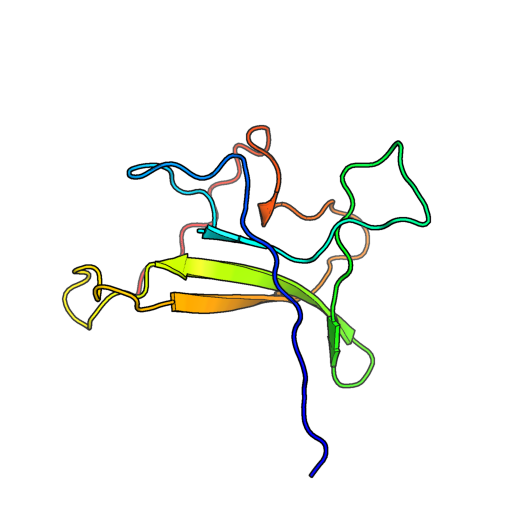CA 1
ATOM 649 C C . SER A 1 83 ? -4.071 11.019 -10.632 1.00 42.72 83 SER A C 1
ATOM 651 O O . SER A 1 83 ? -3.041 11.310 -10.034 1.00 42.72 83 SER A O 1
ATOM 653 N N . THR A 1 84 ? -4.160 11.018 -11.961 1.00 39.59 84 THR A N 1
ATOM 654 C CA . THR A 1 84 ? -3.128 11.502 -12.893 1.00 39.59 84 THR A CA 1
ATOM 655 C C . THR A 1 84 ? -2.941 13.027 -12.844 1.00 39.59 84 THR A C 1
ATOM 657 O O . THR A 1 84 ? -2.094 13.562 -13.550 1.00 39.59 84 THR A O 1
ATOM 660 N N . SER A 1 85 ? -3.729 13.733 -12.024 1.00 36.25 85 SER A N 1
ATOM 661 C CA . SER A 1 85 ? -3.772 15.197 -11.926 1.00 36.25 85 SER A CA 1
ATOM 662 C C . SER A 1 85 ? -2.982 15.796 -10.756 1.00 36.25 85 SER A C 1
ATOM 664 O O . SER A 1 85 ? -2.954 17.018 -10.628 1.00 36.25 85 SER A O 1
ATOM 666 N N . SER A 1 86 ? -2.347 14.989 -9.902 1.00 37.31 86 SER A N 1
ATOM 667 C CA . SER A 1 86 ? -1.454 15.516 -8.863 1.00 37.31 86 SER A CA 1
ATOM 668 C C . SER A 1 86 ? -0.010 15.407 -9.337 1.00 37.31 86 SER A C 1
ATOM 670 O O . SER A 1 86 ? 0.657 14.388 -9.171 1.00 37.31 86 SER A O 1
ATOM 672 N N . SER A 1 87 ? 0.471 16.486 -9.958 1.00 38.78 87 SER A N 1
ATOM 673 C CA . SER A 1 87 ? 1.895 16.813 -10.020 1.00 38.78 87 SER A CA 1
ATOM 674 C C . SER A 1 87 ? 2.389 17.088 -8.595 1.00 38.78 87 SER A C 1
ATOM 676 O O . SER A 1 87 ? 2.566 18.235 -8.197 1.00 38.78 87 SER A O 1
ATOM 678 N N . GLY A 1 88 ? 2.546 16.035 -7.800 1.00 33.91 88 GLY A N 1
ATOM 679 C CA . GLY A 1 88 ? 3.064 16.085 -6.441 1.00 33.91 88 GLY A CA 1
ATOM 680 C C . GLY A 1 88 ? 4.258 15.156 -6.352 1.00 33.91 88 GLY A C 1
ATOM 681 O O . GLY A 1 88 ? 4.099 13.942 -6.272 1.00 33.91 88 GLY A O 1
ATOM 682 N N . LYS A 1 89 ? 5.459 15.731 -6.427 1.00 36.19 89 LYS A N 1
ATOM 683 C CA . LYS A 1 89 ? 6.698 15.053 -6.051 1.00 36.19 89 LYS A CA 1
ATOM 684 C C . LYS A 1 89 ? 6.592 14.651 -4.581 1.00 36.19 89 LYS A C 1
ATOM 686 O O . LYS A 1 89 ? 6.900 15.466 -3.728 1.00 36.19 89 LYS A O 1
ATOM 691 N N . ASP A 1 90 ? 6.199 13.420 -4.303 1.00 36.25 90 ASP A N 1
ATOM 692 C CA . ASP A 1 90 ? 6.491 12.774 -3.025 1.00 36.25 90 ASP A CA 1
ATOM 693 C C . ASP A 1 90 ? 7.219 11.465 -3.337 1.00 36.25 90 ASP A C 1
ATOM 695 O O . ASP A 1 90 ? 6.697 10.351 -3.258 1.00 36.25 90 ASP A O 1
ATOM 699 N N . GLU A 1 91 ? 8.448 11.666 -3.806 1.00 25.83 91 GLU A N 1
ATOM 700 C CA . GLU A 1 91 ? 9.505 10.673 -3.885 1.00 25.83 91 GLU A CA 1
ATOM 701 C C . GLU A 1 91 ? 9.761 10.134 -2.468 1.00 25.83 91 GLU A C 1
ATOM 703 O O . GLU A 1 91 ? 10.018 10.901 -1.543 1.00 25.83 91 GLU A O 1
ATOM 708 N N . TYR A 1 92 ? 9.672 8.815 -2.288 1.00 30.64 92 TYR A N 1
ATOM 709 C CA . TYR A 1 92 ? 10.362 8.140 -1.193 1.00 30.64 92 TYR A CA 1
ATOM 710 C C . TYR A 1 92 ? 11.429 7.247 -1.817 1.00 30.64 92 TYR A C 1
ATOM 712 O O . TYR A 1 92 ? 11.128 6.235 -2.454 1.00 30.64 92 TYR A O 1
ATOM 720 N N . THR A 1 93 ? 12.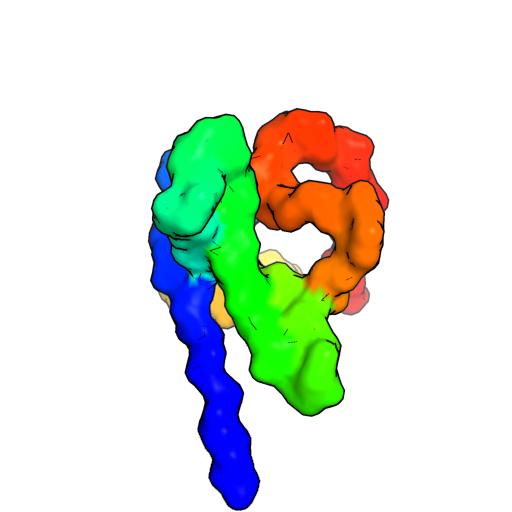671 7.693 -1.667 1.00 26.08 93 THR A N 1
ATOM 721 C CA . THR A 1 93 ? 13.894 6.899 -1.783 1.00 26.08 93 THR A CA 1
ATOM 722 C C . THR A 1 93 ? 13.972 5.891 -0.635 1.00 26.08 93 THR A C 1
ATOM 724 O O . THR A 1 93 ? 13.485 6.169 0.464 1.00 26.08 93 THR A O 1
ATOM 727 N N . PHE A 1 94 ? 14.549 4.724 -0.929 1.00 32.38 94 PHE A N 1
ATOM 728 C CA . PHE A 1 94 ? 14.876 3.670 0.038 1.00 32.38 94 PHE A CA 1
ATOM 729 C C . PHE A 1 94 ? 15.924 4.144 1.045 1.00 32.38 94 PHE A C 1
ATOM 731 O O . PHE A 1 94 ? 16.813 4.921 0.625 1.00 32.38 94 PHE A O 1
#

pLDDT: mean 73.98, std 19.84, range [25.83, 93.62]

Secondary structure (DSSP, 8-state):
--------EE-TT--TT-SS-SEEPPB-TT-TTS--B--EEETTEEEEEEEEEEE-TTSPEEEEEEEEEEEE--TT---GGG-TT---------

Radius of gyration: 13.96 Å; chains: 1; bounding box: 41×29×36 Å

Sequence (94 aa):
MDNIFINLVRNPDWKAGTNLPVYVGPPNTKHPGKNWRVGVQINGQWYNQAAFPAKDKDGNKIEGGLTIKLEPSKSSKKNDFASTSSSGKDEYTF